Protein AF-A0ABD5S2U9-F1 (afdb_monomer_lite)

Foldseek 3Di:
DDDPDDDDDCDPTVDDHDDPVVLLVVLVVLCVVLVNPDQDPVNSVCVVVVVLVSLVVVCVVSVHDSVVSVVRD

Secondary structure (DSSP, 8-state):
---S-----SBTTTBPPPPHHHHHHHHHHHHHTTT-----HHHHHHHHTT-HHHHHHHHHHTT--HHHHHHH-

InterPro domains:
  IPR023198 Phosphoglycolate phosphatase-like, domain 2 [G3DSA:1.10.150.240] (20-58)
  IPR023214 HAD superfamily [G3DSA:3.40.50.1000] (6-19)
  IPR036412 HAD-like superfamily [SSF56784] (1-56)

Sequence (73 aa):
MGYEVVLFDSDGVLVDLPDRETFVAATRRTFSGFDIRRPTGDDVRALVGGNVDALASLCRRNDVDLRSFCRRA

Structure (mmCIF, N/CA/C/O backbone):
data_AF-A0ABD5S2U9-F1
#
_entry.id   AF-A0ABD5S2U9-F1
#
loop_
_atom_site.group_PDB
_atom_site.id
_atom_site.type_symbol
_atom_site.label_atom_id
_atom_site.label_alt_id
_atom_site.label_comp_id
_atom_site.label_asym_id
_atom_site.label_entity_id
_atom_site.label_seq_id
_atom_site.pdbx_PDB_ins_code
_atom_site.Cartn_x
_atom_site.Cartn_y
_atom_site.Cartn_z
_atom_site.occupancy
_atom_site.B_iso_or_equiv
_atom_site.auth_seq_id
_atom_site.auth_comp_id
_atom_site.auth_asym_id
_atom_site.auth_atom_id
_atom_site.pdbx_PDB_model_num
ATOM 1 N N . MET A 1 1 ? 27.035 -15.826 -26.634 1.00 60.56 1 MET A N 1
ATOM 2 C CA . MET A 1 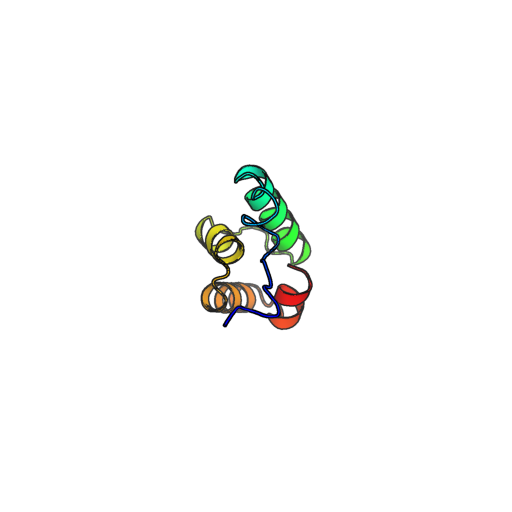1 ? 26.426 -16.080 -25.314 1.00 60.56 1 MET A CA 1
ATOM 3 C C . MET A 1 1 ? 25.576 -14.868 -24.995 1.00 60.56 1 MET A C 1
ATOM 5 O O . MET A 1 1 ? 26.116 -13.771 -24.969 1.00 60.56 1 MET A O 1
ATOM 9 N N . GLY A 1 2 ? 24.262 -15.041 -24.923 1.00 83.88 2 GLY A N 1
ATOM 10 C CA . GLY A 1 2 ? 23.301 -13.951 -24.775 1.00 83.88 2 GLY A CA 1
ATOM 11 C C . GLY A 1 2 ? 22.097 -14.434 -23.984 1.00 83.88 2 GLY A C 1
ATOM 12 O O . GLY A 1 2 ? 21.876 -15.641 -23.888 1.00 83.88 2 GLY A O 1
ATOM 13 N N . TYR A 1 3 ? 21.365 -13.499 -23.388 1.00 86.38 3 TYR A N 1
ATOM 14 C CA . TYR A 1 3 ? 20.111 -13.817 -22.721 1.00 86.38 3 TYR A CA 1
ATOM 15 C C . TYR A 1 3 ? 19.099 -14.310 -23.755 1.00 86.38 3 TYR A C 1
ATOM 17 O O . TYR A 1 3 ? 18.901 -13.664 -24.782 1.00 86.38 3 TYR A O 1
ATOM 25 N N . GLU A 1 4 ? 18.471 -15.450 -23.480 1.00 90.88 4 GLU A N 1
ATOM 26 C CA . GLU A 1 4 ? 17.412 -16.001 -24.333 1.00 90.88 4 GLU A CA 1
ATOM 27 C C . GLU A 1 4 ? 16.069 -15.305 -24.076 1.00 90.88 4 GLU A C 1
ATOM 29 O O . GLU A 1 4 ? 15.241 -15.204 -24.977 1.00 90.88 4 GLU A O 1
ATOM 34 N N . VAL A 1 5 ? 15.870 -14.781 -22.859 1.00 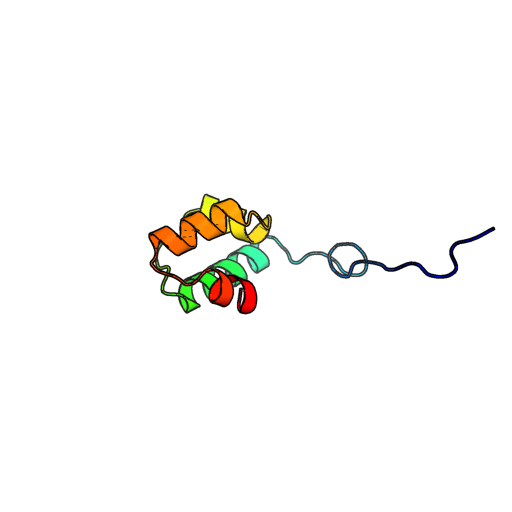93.94 5 VAL A N 1
ATOM 35 C CA . VAL A 1 5 ? 14.684 -14.019 -22.454 1.00 93.94 5 VAL A CA 1
ATOM 36 C C . VAL A 1 5 ? 15.085 -12.912 -21.482 1.00 93.94 5 VAL A C 1
ATOM 38 O O . VAL A 1 5 ? 15.927 -13.114 -20.607 1.00 93.94 5 VAL A O 1
ATOM 41 N N . VAL A 1 6 ? 14.436 -11.755 -21.620 1.00 91.69 6 VAL A N 1
ATOM 42 C CA . VAL A 1 6 ? 14.478 -10.653 -20.654 1.00 91.69 6 VAL A CA 1
ATOM 43 C C . VAL A 1 6 ? 13.043 -10.314 -20.262 1.00 91.69 6 VAL A C 1
ATOM 45 O O . VAL A 1 6 ? 12.183 -10.175 -21.130 1.00 91.69 6 VAL A O 1
ATOM 48 N N . LEU A 1 7 ? 12.793 -10.195 -18.958 1.00 94.12 7 LEU A N 1
ATOM 49 C CA . LEU A 1 7 ? 11.517 -9.750 -18.407 1.00 94.12 7 LEU A CA 1
ATOM 50 C C . LEU A 1 7 ? 11.684 -8.332 -17.860 1.00 94.12 7 LEU A C 1
ATOM 52 O O . LEU A 1 7 ? 12.574 -8.087 -17.048 1.00 94.12 7 LEU A O 1
ATOM 56 N N . PHE A 1 8 ? 10.822 -7.425 -18.307 1.00 94.69 8 PHE A N 1
ATOM 57 C CA . PHE A 1 8 ? 10.765 -6.051 -17.826 1.00 94.69 8 PHE A CA 1
ATOM 58 C C . PHE A 1 8 ? 9.560 -5.877 -16.911 1.00 94.69 8 PHE A C 1
ATOM 60 O O . PHE A 1 8 ? 8.494 -6.437 -17.172 1.00 94.69 8 PHE A O 1
ATOM 67 N N . ASP A 1 9 ? 9.744 -5.088 -15.858 1.00 92.62 9 ASP A N 1
ATOM 68 C CA . ASP A 1 9 ? 8.618 -4.557 -15.102 1.00 92.62 9 ASP A CA 1
ATOM 69 C C . ASP A 1 9 ? 7.810 -3.597 -15.988 1.00 92.62 9 ASP A C 1
ATOM 71 O O . ASP A 1 9 ? 8.334 -3.040 -16.952 1.00 92.62 9 ASP A O 1
ATOM 75 N N . SER A 1 10 ? 6.532 -3.413 -15.688 1.00 92.50 10 SER A N 1
ATOM 76 C CA . SER A 1 10 ? 5.710 -2.429 -16.383 1.00 92.50 10 SER A CA 1
ATOM 77 C C . SER A 1 10 ? 6.034 -1.030 -15.866 1.00 92.50 10 SER A C 1
ATOM 79 O O . SER A 1 10 ? 6.476 -0.163 -16.621 1.00 92.50 10 SER A O 1
ATOM 81 N N . ASP A 1 11 ? 5.855 -0.818 -14.567 1.00 87.62 11 ASP A N 1
ATOM 82 C CA . ASP A 1 11 ? 5.771 0.513 -13.977 1.00 87.62 11 ASP A CA 1
ATOM 83 C C . ASP A 1 11 ? 7.156 1.134 -13.767 1.00 87.62 11 ASP A C 1
ATOM 85 O O . ASP A 1 11 ? 8.044 0.557 -13.147 1.00 87.62 11 ASP A O 1
ATOM 89 N N . GLY A 1 12 ? 7.366 2.333 -14.307 1.00 86.88 12 GLY A N 1
ATOM 90 C CA . GLY A 1 12 ? 8.659 3.020 -14.283 1.00 86.88 12 GLY A CA 1
ATOM 91 C C . GLY A 1 12 ? 9.732 2.402 -15.187 1.00 86.88 12 GLY A C 1
ATOM 92 O O . GLY A 1 12 ? 10.863 2.889 -15.184 1.00 86.88 12 GLY A O 1
ATOM 93 N N . VAL A 1 13 ? 9.402 1.356 -15.955 1.00 93.19 13 VAL A N 1
ATOM 94 C CA . VAL A 1 13 ? 10.321 0.678 -16.885 1.00 93.19 13 VAL A CA 1
ATOM 95 C C . VAL A 1 13 ? 9.769 0.681 -18.309 1.00 93.19 13 VAL A C 1
ATOM 97 O O . VAL A 1 13 ? 10.432 1.189 -19.211 1.00 93.19 13 VAL A O 1
ATOM 100 N N . LEU A 1 14 ? 8.570 0.133 -18.526 1.00 94.12 14 LEU A N 1
ATOM 101 C CA . LEU A 1 14 ? 7.883 0.172 -19.822 1.00 94.12 14 LEU A CA 1
ATOM 102 C C . LEU A 1 14 ? 6.903 1.344 -19.924 1.00 94.12 14 LEU A C 1
ATOM 104 O O . LEU A 1 14 ? 6.662 1.842 -21.024 1.00 94.12 14 LEU A O 1
ATOM 108 N N . VAL A 1 15 ? 6.339 1.773 -18.794 1.00 93.12 15 VAL A N 1
ATOM 109 C CA . VAL A 1 15 ? 5.416 2.908 -18.692 1.00 93.12 15 VAL A CA 1
ATOM 110 C C . VAL A 1 15 ? 5.869 3.880 -17.611 1.00 93.12 15 VAL A C 1
ATOM 112 O O . VAL A 1 15 ? 6.530 3.487 -16.651 1.00 93.12 15 VAL A O 1
ATOM 115 N N . ASP A 1 16 ? 5.496 5.150 -17.746 1.00 92.56 16 ASP A N 1
ATOM 116 C CA . ASP A 1 16 ? 5.758 6.143 -16.707 1.00 92.56 16 ASP A CA 1
ATOM 117 C C . ASP A 1 16 ? 4.981 5.819 -15.429 1.00 92.56 16 ASP A C 1
ATOM 119 O O . ASP A 1 16 ? 3.840 5.349 -15.462 1.00 92.56 16 ASP A O 1
ATOM 123 N N . LEU A 1 17 ? 5.593 6.116 -14.283 1.00 89.56 17 LEU A N 1
ATOM 124 C CA . LEU A 1 17 ? 4.890 6.047 -13.010 1.00 89.56 17 LEU A CA 1
ATOM 125 C C . LEU A 1 17 ? 3.749 7.075 -12.985 1.00 89.56 17 LEU A C 1
ATOM 127 O O . LEU A 1 17 ? 3.940 8.210 -13.434 1.00 89.56 17 LEU A O 1
ATOM 131 N N . PRO A 1 18 ? 2.593 6.732 -12.389 1.00 87.62 18 PRO A N 1
ATOM 132 C CA . PRO A 1 18 ? 1.581 7.722 -12.065 1.00 87.62 18 PRO A CA 1
ATOM 133 C C . PRO A 1 18 ? 2.182 8.874 -11.261 1.00 87.62 18 PRO A C 1
ATOM 135 O O . PRO A 1 18 ? 3.081 8.683 -10.433 1.00 87.62 18 PRO A O 1
ATOM 138 N N . ASP A 1 19 ? 1.653 10.080 -11.458 1.00 89.31 19 ASP A N 1
ATOM 139 C CA . ASP A 1 19 ? 2.076 11.202 -10.636 1.00 89.31 19 ASP A CA 1
ATOM 140 C C . ASP A 1 19 ? 1.737 10.972 -9.151 1.00 89.31 19 ASP A C 1
ATOM 142 O O . ASP A 1 19 ? 0.896 10.153 -8.748 1.00 89.31 19 ASP A O 1
ATOM 146 N N . ARG A 1 20 ? 2.429 11.724 -8.295 1.00 83.69 20 ARG A N 1
ATOM 147 C CA . ARG A 1 20 ? 2.286 11.601 -6.843 1.00 83.69 20 ARG A CA 1
ATOM 148 C C . ARG A 1 20 ? 0.852 11.858 -6.374 1.00 83.69 20 ARG A C 1
ATOM 150 O O . ARG A 1 20 ? 0.426 11.268 -5.382 1.00 83.69 20 ARG A O 1
ATOM 157 N N . GLU A 1 21 ? 0.125 12.755 -7.030 1.00 87.62 21 GLU A N 1
ATOM 158 C CA . GLU A 1 21 ? -1.245 13.097 -6.647 1.00 87.62 21 GLU A CA 1
ATOM 159 C C . GLU A 1 21 ? -2.199 11.930 -6.918 1.00 87.62 21 GLU A C 1
ATOM 161 O O . GLU A 1 21 ? -2.993 11.563 -6.048 1.00 87.62 21 GLU A O 1
ATOM 166 N N . THR A 1 22 ? -2.035 11.274 -8.063 1.00 90.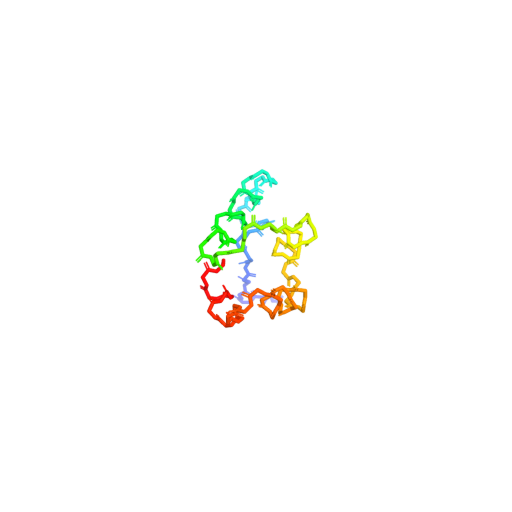44 22 THR A N 1
ATOM 167 C CA . THR A 1 22 ? -2.767 10.081 -8.480 1.00 90.44 22 THR A CA 1
ATOM 168 C C . THR A 1 22 ? -2.539 8.930 -7.504 1.00 90.44 22 THR A C 1
ATOM 170 O O . THR A 1 22 ? -3.511 8.325 -7.040 1.00 90.44 22 THR A O 1
ATOM 173 N N . PHE A 1 23 ? -1.288 8.681 -7.098 1.00 87.69 23 PHE A N 1
ATOM 174 C CA . PHE A 1 23 ? -0.972 7.678 -6.073 1.00 87.69 23 PHE A CA 1
ATOM 175 C C . PHE A 1 23 ? -1.637 7.979 -4.727 1.00 87.69 23 PHE A C 1
ATOM 177 O O . PHE A 1 23 ? -2.228 7.092 -4.104 1.00 87.69 23 PHE A O 1
ATOM 184 N N . VAL A 1 24 ? -1.577 9.233 -4.270 1.00 85.50 24 VAL A N 1
ATOM 185 C CA . VAL A 1 24 ? -2.202 9.644 -3.004 1.00 85.50 24 VAL A CA 1
ATOM 186 C C . VAL A 1 24 ? -3.724 9.509 -3.077 1.00 85.50 24 VAL A C 1
ATOM 188 O O . VAL A 1 24 ? -4.342 9.030 -2.124 1.00 85.50 24 VAL A O 1
ATOM 191 N N . ALA A 1 25 ? -4.341 9.895 -4.195 1.00 88.88 25 ALA A N 1
ATOM 192 C CA . ALA A 1 25 ? -5.777 9.767 -4.406 1.00 88.88 25 ALA A CA 1
ATOM 193 C C . ALA A 1 25 ? -6.218 8.296 -4.420 1.00 88.88 25 ALA A C 1
ATOM 195 O O . ALA A 1 25 ? -7.192 7.950 -3.749 1.00 88.88 25 ALA A O 1
ATOM 196 N N . ALA A 1 26 ?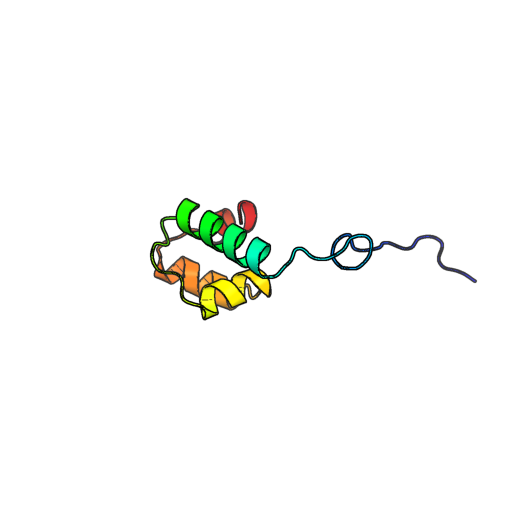 -5.488 7.425 -5.123 1.00 91.00 26 ALA A N 1
ATOM 197 C CA . ALA A 1 26 ? -5.734 5.984 -5.129 1.00 91.00 26 ALA A CA 1
ATOM 198 C C . ALA A 1 26 ? -5.615 5.387 -3.722 1.00 91.00 26 ALA A C 1
ATOM 200 O O . ALA A 1 26 ? -6.556 4.760 -3.242 1.00 91.00 26 ALA A O 1
ATOM 201 N N . THR A 1 27 ? -4.532 5.706 -3.012 1.00 91.12 27 THR A N 1
ATOM 202 C CA . THR A 1 27 ? -4.296 5.255 -1.634 1.00 91.12 27 THR A CA 1
ATOM 203 C C . THR A 1 27 ? -5.434 5.657 -0.694 1.00 91.12 27 THR A C 1
ATOM 205 O O . THR A 1 27 ? -5.931 4.847 0.088 1.00 91.12 27 THR A O 1
ATOM 208 N N . ARG A 1 28 ? -5.910 6.905 -0.786 1.00 88.88 28 ARG A N 1
ATOM 209 C CA . ARG A 1 28 ? -7.047 7.381 0.016 1.00 88.88 28 ARG A CA 1
ATOM 210 C C . ARG A 1 28 ? -8.340 6.631 -0.301 1.00 88.88 28 ARG A C 1
ATOM 212 O O . ARG A 1 28 ? -9.100 6.343 0.623 1.00 88.88 28 ARG A O 1
ATOM 219 N N . ARG A 1 29 ? -8.595 6.297 -1.573 1.00 91.50 29 ARG A N 1
ATOM 220 C CA . ARG A 1 29 ? -9.755 5.474 -1.960 1.00 91.50 29 ARG A CA 1
ATOM 221 C C . ARG A 1 29 ? -9.659 4.069 -1.376 1.00 91.50 29 ARG A C 1
ATOM 223 O O . ARG A 1 29 ? -10.649 3.597 -0.823 1.00 91.50 29 ARG A O 1
ATOM 230 N N . THR A 1 30 ? -8.481 3.448 -1.431 1.00 93.81 30 THR A N 1
ATOM 231 C CA . THR A 1 30 ? -8.230 2.140 -0.814 1.00 93.81 30 THR A CA 1
ATOM 232 C C . THR A 1 30 ? -8.530 2.182 0.680 1.00 93.81 30 THR A C 1
ATOM 234 O O . THR A 1 30 ? -9.347 1.401 1.157 1.00 93.81 30 THR A O 1
ATOM 237 N N . PHE A 1 31 ? -7.964 3.143 1.414 1.00 94.19 31 PHE A N 1
ATOM 238 C CA . PHE A 1 31 ? -8.222 3.294 2.850 1.00 94.19 31 PHE A CA 1
ATOM 239 C C . PHE A 1 31 ? -9.702 3.512 3.179 1.00 94.19 31 PHE A C 1
ATOM 241 O O . PHE A 1 31 ? -10.222 2.874 4.094 1.00 94.19 31 PHE A O 1
ATOM 248 N N . SER A 1 32 ? -10.404 4.334 2.396 1.00 92.19 32 SER A N 1
ATOM 249 C CA . SER A 1 32 ? -11.852 4.523 2.534 1.00 92.19 32 SER A CA 1
ATOM 250 C C . SER A 1 32 ? -12.631 3.210 2.363 1.00 92.19 32 SER A C 1
ATOM 252 O O . SER A 1 32 ? -13.536 2.925 3.139 1.00 92.19 32 SER A O 1
ATOM 254 N N . GLY A 1 33 ? -12.238 2.360 1.406 1.00 94.25 33 GLY A N 1
ATOM 255 C CA . GLY A 1 33 ? -12.856 1.048 1.162 1.00 94.25 33 GLY A CA 1
ATOM 256 C C . GLY A 1 33 ? -12.617 -0.013 2.249 1.00 94.25 33 GLY A C 1
ATOM 257 O O . GLY A 1 33 ? -13.171 -1.112 2.150 1.00 94.25 33 GLY A O 1
ATOM 258 N N . PHE A 1 34 ? -11.798 0.307 3.253 1.00 95.00 34 PHE A N 1
ATOM 259 C CA . PHE A 1 34 ? -11.550 -0.483 4.462 1.00 95.00 34 PHE A CA 1
ATOM 260 C C . PHE A 1 34 ? -11.958 0.268 5.741 1.00 95.00 34 PHE A C 1
ATOM 262 O O . PHE A 1 34 ? -11.520 -0.095 6.827 1.00 95.00 34 PHE A O 1
ATOM 269 N N . ASP A 1 35 ? -12.755 1.337 5.620 1.00 93.44 35 ASP A N 1
ATOM 270 C CA . ASP A 1 35 ? -13.201 2.176 6.739 1.00 93.44 35 ASP A CA 1
ATOM 271 C C . ASP A 1 35 ? -12.062 2.830 7.554 1.00 93.44 35 ASP A C 1
ATOM 273 O O . ASP A 1 35 ? -12.261 3.307 8.675 1.00 93.44 35 ASP A O 1
ATOM 277 N N . ILE A 1 36 ? -10.868 2.966 6.967 1.00 93.12 36 ILE A N 1
ATOM 278 C CA . ILE A 1 36 ? -9.738 3.681 7.569 1.00 93.12 36 ILE A CA 1
ATOM 279 C C . ILE A 1 36 ? -9.933 5.181 7.315 1.00 93.12 36 ILE A C 1
ATOM 281 O O . ILE A 1 36 ? -9.525 5.734 6.294 1.00 93.12 36 ILE A O 1
ATOM 285 N N . ARG A 1 37 ? -10.596 5.864 8.255 1.00 82.25 37 ARG A N 1
ATOM 286 C CA . ARG A 1 37 ? -11.069 7.254 8.069 1.00 82.25 37 ARG A CA 1
ATOM 287 C C . ARG A 1 37 ? -10.003 8.334 8.259 1.00 82.25 37 ARG A C 1
ATOM 289 O O . ARG A 1 37 ? -10.211 9.469 7.833 1.00 82.25 37 ARG A O 1
ATOM 296 N N . ARG A 1 38 ? -8.894 8.029 8.940 1.00 84.31 38 ARG A N 1
ATOM 297 C CA . ARG A 1 38 ? -7.827 9.000 9.253 1.00 84.31 38 ARG A CA 1
ATOM 298 C C . ARG A 1 38 ? -6.426 8.412 9.031 1.00 84.31 38 ARG A C 1
ATOM 300 O O . ARG A 1 38 ? -5.668 8.300 9.992 1.00 84.31 38 ARG A O 1
ATOM 307 N N . PRO A 1 39 ? -6.075 8.031 7.791 1.00 86.81 39 PRO A N 1
ATOM 308 C CA . PRO A 1 39 ? -4.721 7.597 7.479 1.00 86.81 39 PRO A CA 1
ATOM 309 C C . PRO A 1 39 ? -3.750 8.771 7.642 1.00 86.81 39 PRO A C 1
ATOM 311 O O . PRO A 1 39 ? -4.015 9.890 7.189 1.00 86.81 39 PRO A O 1
ATOM 314 N N . THR A 1 40 ? -2.622 8.523 8.295 1.00 90.50 40 THR A N 1
ATOM 315 C CA . THR A 1 40 ? -1.547 9.508 8.420 1.00 90.50 40 THR A CA 1
ATOM 316 C C . THR A 1 40 ? -0.763 9.624 7.111 1.00 90.50 40 THR A C 1
ATOM 318 O O . THR A 1 40 ? -0.857 8.780 6.217 1.00 90.50 40 THR A O 1
ATOM 321 N N . GLY A 1 41 ? 0.057 10.671 6.985 1.00 88.50 41 GLY A N 1
ATOM 322 C CA . GLY A 1 41 ? 0.981 10.785 5.853 1.00 88.50 41 GLY A CA 1
ATOM 323 C C . GLY A 1 41 ? 1.976 9.619 5.776 1.00 88.50 41 GLY A C 1
ATOM 324 O O . GLY A 1 41 ? 2.377 9.245 4.677 1.00 88.50 41 GLY A O 1
ATOM 325 N N . ASP A 1 42 ? 2.337 9.031 6.920 1.00 90.62 42 ASP A N 1
ATOM 326 C CA . ASP A 1 42 ? 3.187 7.841 6.989 1.00 90.62 42 ASP A CA 1
ATOM 327 C C . ASP A 1 42 ? 2.466 6.586 6.509 1.00 90.62 42 ASP A C 1
ATOM 329 O O . ASP A 1 42 ? 3.059 5.809 5.771 1.00 90.62 42 ASP A O 1
ATOM 333 N N . ASP A 1 43 ? 1.181 6.422 6.830 1.00 92.25 43 ASP A N 1
ATOM 334 C CA . ASP A 1 43 ? 0.384 5.293 6.332 1.00 92.25 43 ASP A CA 1
ATOM 335 C C . ASP A 1 43 ? 0.254 5.336 4.802 1.00 92.25 43 ASP A C 1
ATOM 337 O O . ASP A 1 43 ? 0.396 4.319 4.124 1.00 92.25 43 ASP A O 1
ATOM 341 N N . VAL A 1 44 ? 0.054 6.534 4.240 1.00 90.81 44 VAL A N 1
ATOM 342 C CA . VAL A 1 44 ? 0.029 6.735 2.783 1.00 90.81 44 VAL A CA 1
ATOM 343 C C . VAL A 1 44 ? 1.387 6.398 2.164 1.00 90.81 44 VAL A C 1
ATOM 345 O O . VAL A 1 44 ? 1.447 5.684 1.166 1.00 90.81 44 VAL A O 1
ATOM 348 N N . ARG A 1 45 ? 2.489 6.876 2.759 1.00 89.88 45 ARG A N 1
ATOM 349 C CA . ARG A 1 45 ? 3.849 6.548 2.300 1.00 89.88 45 ARG A CA 1
ATOM 350 C C . ARG A 1 45 ? 4.149 5.057 2.401 1.00 89.88 45 ARG A C 1
ATOM 352 O O . ARG A 1 45 ? 4.807 4.526 1.515 1.00 89.88 45 ARG A O 1
ATOM 359 N N . ALA A 1 46 ? 3.673 4.392 3.449 1.00 91.88 46 ALA A N 1
ATOM 360 C CA . ALA A 1 46 ? 3.861 2.963 3.643 1.00 91.88 46 ALA A CA 1
ATOM 361 C C . ALA A 1 46 ? 3.196 2.151 2.529 1.00 91.88 46 ALA A C 1
ATOM 363 O O . ALA A 1 46 ? 3.813 1.210 2.038 1.00 91.88 46 ALA A O 1
ATOM 364 N N . LEU A 1 47 ? 1.990 2.537 2.091 1.00 91.25 47 LEU A N 1
ATOM 365 C CA . LEU A 1 47 ? 1.333 1.874 0.965 1.00 91.25 47 LEU A CA 1
ATOM 366 C C . LEU A 1 47 ? 2.074 2.124 -0.351 1.00 91.25 47 LEU A C 1
ATOM 368 O O . LEU A 1 47 ? 2.421 1.172 -1.041 1.00 91.25 47 LEU A O 1
ATOM 372 N N . VAL A 1 48 ? 2.369 3.390 -0.663 1.00 87.75 48 VAL A N 1
ATOM 373 C CA . VAL A 1 48 ? 3.061 3.770 -1.909 1.00 87.75 48 VAL A CA 1
ATOM 374 C C . VAL A 1 48 ? 4.457 3.144 -1.999 1.00 87.75 48 VAL A C 1
ATOM 376 O O . VAL A 1 48 ? 4.893 2.763 -3.076 1.00 87.75 48 VAL A O 1
ATOM 379 N N . GLY A 1 49 ? 5.160 3.020 -0.872 1.00 87.06 49 GLY A N 1
ATOM 380 C CA . GLY A 1 49 ? 6.493 2.420 -0.801 1.00 87.06 49 GLY A CA 1
ATOM 381 C C . GLY A 1 49 ? 6.510 0.902 -0.603 1.00 87.06 49 GLY A C 1
ATOM 382 O O . GLY A 1 49 ? 7.590 0.349 -0.417 1.00 87.06 49 GLY A O 1
ATOM 383 N N . GLY A 1 50 ? 5.352 0.230 -0.570 1.00 88.88 50 GLY A N 1
ATOM 384 C CA . GLY A 1 50 ? 5.278 -1.224 -0.389 1.00 88.88 50 GLY A CA 1
ATOM 385 C C . GLY A 1 50 ? 5.796 -1.728 0.965 1.00 88.88 50 GLY A C 1
ATOM 386 O O . GLY A 1 50 ? 6.255 -2.864 1.069 1.00 88.88 50 GLY A O 1
ATOM 387 N N . ASN A 1 51 ? 5.745 -0.908 2.020 1.00 94.19 51 ASN A N 1
ATOM 388 C CA . ASN A 1 51 ? 6.204 -1.302 3.353 1.00 94.19 51 ASN A CA 1
ATOM 389 C C . ASN A 1 51 ? 5.163 -2.200 4.042 1.00 94.19 51 ASN A C 1
ATOM 391 O O . ASN A 1 51 ? 4.279 -1.733 4.766 1.00 94.19 51 ASN A O 1
ATOM 395 N N . VAL A 1 52 ? 5.290 -3.509 3.822 1.00 92.81 52 VAL A N 1
ATOM 396 C CA . VAL A 1 52 ? 4.346 -4.520 4.316 1.00 92.81 52 VAL A CA 1
ATOM 397 C C . VAL A 1 52 ? 4.256 -4.546 5.844 1.00 92.81 52 VAL A C 1
ATOM 399 O O . VAL A 1 52 ? 3.159 -4.698 6.374 1.00 92.81 52 VAL A O 1
ATOM 402 N N . ASP A 1 53 ? 5.351 -4.336 6.575 1.00 95.69 53 ASP A N 1
ATOM 403 C CA . ASP A 1 53 ? 5.339 -4.360 8.047 1.00 95.69 53 ASP A CA 1
ATOM 404 C C . ASP A 1 53 ? 4.572 -3.169 8.639 1.00 95.69 53 ASP A C 1
ATOM 406 O O . ASP A 1 53 ? 3.797 -3.300 9.600 1.00 95.69 53 ASP A O 1
ATOM 410 N N . ALA A 1 54 ? 4.743 -1.992 8.034 1.00 95.06 54 ALA A N 1
ATOM 411 C CA . ALA A 1 54 ? 3.976 -0.807 8.391 1.00 95.06 54 ALA A CA 1
ATOM 412 C C . ALA A 1 54 ? 2.485 -0.993 8.065 1.00 95.06 54 ALA A C 1
ATOM 414 O O . ALA A 1 54 ? 1.638 -0.661 8.899 1.00 95.06 54 ALA A O 1
ATOM 415 N N . LEU A 1 55 ? 2.158 -1.600 6.917 1.00 94.75 55 LEU A N 1
ATOM 416 C CA . LEU A 1 55 ? 0.780 -1.932 6.535 1.00 94.75 55 LEU A CA 1
ATOM 417 C C . LEU A 1 55 ? 0.154 -2.991 7.448 1.00 94.75 55 LEU A C 1
ATOM 419 O O . LEU A 1 55 ? -1.003 -2.849 7.840 1.00 94.75 55 LEU A O 1
ATOM 423 N N . ALA A 1 56 ? 0.910 -4.008 7.863 1.00 95.50 56 ALA A N 1
ATOM 424 C CA . ALA A 1 56 ? 0.470 -5.004 8.837 1.00 95.50 56 ALA A CA 1
ATOM 425 C C . ALA A 1 56 ? 0.112 -4.349 10.173 1.00 95.50 56 ALA A C 1
ATOM 427 O O . ALA A 1 56 ? -0.905 -4.666 10.796 1.00 95.50 56 ALA A O 1
ATOM 428 N N . SER A 1 57 ? 0.932 -3.388 10.592 1.00 95.50 57 SER A N 1
ATOM 429 C CA . SER A 1 57 ? 0.695 -2.613 11.802 1.00 95.50 57 SER A CA 1
ATOM 430 C C . SER A 1 57 ? -0.526 -1.697 11.661 1.00 95.50 57 SER A C 1
ATOM 432 O O . SER A 1 57 ? -1.327 -1.612 12.591 1.00 95.50 57 SER A O 1
ATOM 434 N N . LEU A 1 58 ? -0.708 -1.045 10.507 1.00 94.44 58 LEU A N 1
ATOM 435 C CA . LEU A 1 58 ? -1.893 -0.240 10.193 1.00 94.44 58 LEU A CA 1
ATOM 436 C C . LEU A 1 58 ? -3.170 -1.084 10.235 1.00 94.44 58 LEU A C 1
ATOM 438 O O . LEU A 1 58 ? -4.129 -0.697 10.900 1.00 94.44 58 LEU A O 1
ATOM 442 N N . CYS A 1 59 ? -3.166 -2.238 9.570 1.00 95.38 59 CYS A N 1
ATOM 443 C CA . CYS A 1 59 ? -4.308 -3.143 9.519 1.00 95.38 59 CYS A CA 1
ATOM 444 C C . CYS A 1 59 ? -4.700 -3.609 10.925 1.00 95.38 59 CYS A C 1
ATOM 446 O O . CYS A 1 59 ? -5.856 -3.483 11.311 1.00 95.38 59 CYS A O 1
ATOM 448 N N . ARG A 1 60 ? -3.723 -4.014 11.749 1.00 95.19 60 ARG A N 1
ATOM 449 C CA . ARG A 1 60 ? -3.960 -4.408 13.148 1.00 95.19 60 ARG A CA 1
ATOM 450 C C . ARG A 1 60 ? -4.582 -3.289 13.986 1.00 95.19 60 ARG A C 1
ATOM 452 O O . ARG A 1 60 ? -5.453 -3.554 14.803 1.00 95.19 60 ARG A O 1
ATOM 459 N N . ARG A 1 61 ? -4.142 -2.040 13.793 1.00 94.69 61 ARG A N 1
ATOM 460 C CA . ARG A 1 61 ? -4.679 -0.865 14.506 1.00 94.69 61 ARG A CA 1
ATOM 461 C C . ARG A 1 61 ? -6.120 -0.524 14.115 1.00 94.69 61 ARG A C 1
ATOM 463 O O . ARG A 1 61 ? -6.800 0.126 14.900 1.00 94.69 61 ARG A O 1
ATOM 470 N N . ASN A 1 62 ? -6.558 -0.933 12.926 1.00 93.50 62 ASN A N 1
ATOM 471 C CA . ASN A 1 62 ? -7.890 -0.645 12.388 1.00 93.50 62 ASN A CA 1
ATOM 472 C C . ASN A 1 62 ? -8.785 -1.893 12.298 1.00 93.50 62 ASN A C 1
ATOM 474 O O . ASN A 1 62 ? -9.836 -1.820 11.676 1.00 93.50 62 ASN A O 1
ATOM 478 N N . ASP A 1 63 ? -8.372 -3.018 12.893 1.00 95.00 63 ASP A N 1
ATOM 479 C CA . ASP A 1 63 ? -9.085 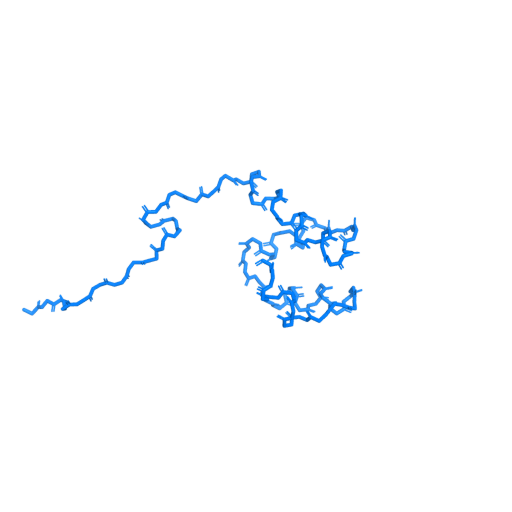-4.304 12.825 1.00 95.00 63 ASP A CA 1
ATOM 480 C C . ASP A 1 63 ? -9.403 -4.762 11.384 1.00 95.00 63 ASP A C 1
ATOM 482 O O . ASP A 1 63 ? -10.467 -5.288 11.068 1.00 95.00 63 ASP A O 1
ATOM 486 N N . VAL A 1 64 ? -8.451 -4.533 10.475 1.00 95.81 64 VAL A N 1
ATOM 487 C CA . VAL A 1 64 ? -8.533 -4.938 9.067 1.00 95.81 64 VAL A CA 1
ATOM 488 C C . VAL A 1 64 ? -7.724 -6.216 8.853 1.00 95.81 64 VAL A C 1
ATOM 490 O O . VAL A 1 64 ? -6.580 -6.326 9.299 1.00 95.81 64 VAL A O 1
ATOM 493 N N . ASP A 1 65 ? -8.280 -7.174 8.111 1.00 95.25 65 ASP A N 1
ATOM 494 C CA . ASP A 1 65 ? -7.527 -8.348 7.664 1.00 95.25 65 ASP A CA 1
ATOM 495 C C . ASP A 1 65 ? -6.458 -7.954 6.631 1.00 95.25 65 ASP A C 1
ATOM 497 O O . ASP A 1 65 ? -6.767 -7.481 5.534 1.00 95.25 65 ASP A O 1
ATOM 501 N N . LEU A 1 66 ? -5.188 -8.201 6.964 1.00 93.94 66 LEU A N 1
ATOM 502 C CA . LEU A 1 66 ? -4.046 -7.836 6.123 1.00 93.94 66 LEU A CA 1
ATOM 503 C C . LEU A 1 66 ? -4.075 -8.535 4.758 1.00 93.94 66 LEU A C 1
ATOM 505 O O . LEU A 1 66 ? -3.702 -7.937 3.753 1.00 93.94 66 LEU A O 1
ATOM 509 N N . ARG A 1 67 ? -4.520 -9.797 4.690 1.00 94.69 67 ARG A N 1
ATOM 510 C CA . ARG A 1 67 ? -4.559 -10.529 3.412 1.00 94.69 67 ARG A CA 1
ATOM 511 C C . ARG A 1 67 ? -5.594 -9.933 2.462 1.00 94.69 67 ARG A C 1
ATOM 513 O O . ARG A 1 67 ? -5.310 -9.776 1.276 1.00 94.69 67 ARG A O 1
ATOM 520 N N . SER A 1 68 ? -6.776 -9.606 2.976 1.00 94.69 68 SER A N 1
ATOM 521 C CA . SER A 1 68 ? -7.843 -8.917 2.251 1.00 94.69 68 SER A CA 1
ATOM 522 C C . SER A 1 68 ? -7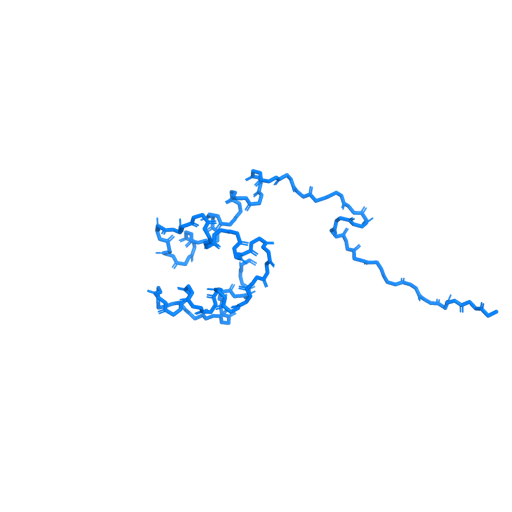.395 -7.529 1.808 1.00 94.69 68 SER A C 1
ATOM 524 O O . SER A 1 68 ? -7.612 -7.168 0.651 1.00 94.69 68 SER A O 1
ATOM 526 N N . PHE A 1 69 ? -6.701 -6.801 2.690 1.00 94.38 69 PHE A N 1
ATOM 527 C CA . PHE A 1 69 ? -6.085 -5.519 2.373 1.00 94.38 69 PHE A CA 1
ATOM 528 C C . PHE A 1 69 ? -5.130 -5.640 1.183 1.00 94.38 69 PHE A C 1
ATOM 530 O O . PHE A 1 69 ? -5.399 -5.063 0.138 1.00 94.38 69 PHE A O 1
ATOM 537 N N . CYS A 1 70 ? -4.093 -6.474 1.273 1.00 92.19 70 CYS A N 1
ATOM 538 C CA . CYS A 1 70 ? -3.100 -6.631 0.205 1.00 92.19 70 CYS A CA 1
ATOM 539 C C . CYS A 1 70 ? -3.677 -7.141 -1.124 1.00 92.19 70 CYS A C 1
ATOM 541 O O . CYS A 1 70 ? -3.086 -6.904 -2.169 1.00 92.19 70 CYS A O 1
ATOM 543 N N . ARG A 1 71 ? -4.803 -7.863 -1.109 1.00 92.31 71 ARG A N 1
ATOM 544 C CA . ARG A 1 71 ? -5.437 -8.363 -2.339 1.00 92.31 71 ARG A CA 1
ATOM 545 C C . ARG A 1 71 ? -6.220 -7.284 -3.091 1.00 92.31 71 ARG A C 1
ATOM 547 O O . ARG A 1 71 ? -6.417 -7.416 -4.294 1.00 92.31 71 ARG A O 1
ATOM 554 N N . ARG A 1 72 ? -6.755 -6.296 -2.373 1.00 87.69 72 ARG A N 1
ATOM 555 C CA . ARG A 1 72 ? -7.667 -5.274 -2.913 1.00 87.69 72 ARG A CA 1
ATOM 556 C C . ARG A 1 72 ? -7.036 -3.884 -2.994 1.00 87.69 72 ARG A C 1
ATOM 558 O O . ARG A 1 72 ? -7.675 -2.998 -3.557 1.00 87.69 72 ARG A O 1
ATOM 565 N N . ALA A 1 73 ? -5.893 -3.695 -2.338 1.00 83.31 73 ALA A N 1
ATOM 566 C CA . ALA A 1 73 ? -5.182 -2.428 -2.262 1.00 83.31 73 ALA A CA 1
ATOM 567 C C . ALA A 1 73 ? -4.501 -2.056 -3.575 1.00 83.31 73 ALA A C 1
ATOM 569 O O . ALA A 1 73 ? -4.062 -2.981 -4.293 1.00 83.31 73 ALA A O 1
#

Organism: NCBI:txid1776492

pLDDT: mean 90.91, std 4.97, range [60.56, 95.81]

Radius of gyration: 15.52 Å; chains: 1; bounding box: 40×29×40 Å